Protein AF-A0A948N956-F1 (afdb_monomer_lite)

Foldseek 3Di:
DDDQFFEKEWDDWDDDPFKIKTKIFGPAWDFADDPPDPDGDTAGMKMWMFGQDPPQGTWIFIAGDDPVRDGPDPDTQFLTDGDDRDRCSSCVRSRYDYPDPDPPPPDDDDPPPDDDD

Radius of gyration: 16.61 Å; chains: 1; bounding box: 36×30×68 Å

Secondary structure (DSSP, 8-state):
-PPPPEEEEEEEEEEETTEEEEEEEEEEEEEE--TT-SSPEEEEEEEEEEEEETTTEEEEEEEEE-TTS-EEEEEEPTT-EES---HHHHHHHTTEEES-------PPPPP------

pLDDT: mean 84.5, std 17.57, range [38.34, 98.31]

Sequence (117 aa):
MGTLGRAVLFIQERHGPVSHQKRFRLMEPYDYKRWDEDPTQRVEYTIVSAATVPFSGPETYIFRANEKFEVEEWLEMPGSFQGELDHERALTEGGFVCINAKPVEQAPETPTEGEAT

Structure (mmCIF, N/CA/C/O backbone):
data_AF-A0A948N956-F1
#
_entry.id   AF-A0A948N956-F1
#
loop_
_atom_site.group_PDB
_atom_site.id
_atom_site.type_symbol
_atom_site.label_atom_id
_atom_site.label_alt_id
_atom_site.label_comp_id
_atom_site.label_asym_id
_atom_site.label_entity_id
_atom_site.label_seq_id
_atom_site.pdbx_PDB_ins_code
_atom_site.Cartn_x
_atom_site.Cartn_y
_atom_site.Cartn_z
_atom_site.occupancy
_atom_site.B_iso_or_equiv
_atom_site.auth_seq_id
_atom_site.auth_comp_id
_atom_site.auth_asym_id
_atom_site.auth_atom_id
_atom_site.pdbx_PDB_model_num
ATOM 1 N N . MET A 1 1 ? -18.339 -17.119 11.447 1.00 38.34 1 MET A N 1
ATOM 2 C CA . MET A 1 1 ? -18.617 -15.673 11.311 1.00 38.34 1 MET A CA 1
ATOM 3 C C . MET A 1 1 ? -17.500 -15.094 10.467 1.00 38.34 1 MET A C 1
ATOM 5 O O . MET A 1 1 ? -16.378 -15.061 10.945 1.00 38.34 1 MET A O 1
ATOM 9 N N . GLY A 1 2 ? -17.760 -14.793 9.194 1.00 46.03 2 GLY A N 1
ATOM 10 C CA . GLY A 1 2 ? -16.753 -14.181 8.327 1.00 46.03 2 GLY A CA 1
ATOM 11 C C . GLY A 1 2 ? -16.646 -12.702 8.664 1.00 46.03 2 GLY A C 1
ATOM 12 O O . GLY A 1 2 ? -17.646 -11.992 8.590 1.00 46.03 2 GLY A O 1
ATOM 13 N N . THR A 1 3 ? -15.472 -12.251 9.088 1.00 54.38 3 THR A N 1
ATOM 14 C CA . THR A 1 3 ? -15.180 -10.824 9.213 1.00 54.38 3 THR A CA 1
ATOM 15 C C . THR A 1 3 ? -15.224 -10.239 7.804 1.00 54.38 3 THR A C 1
ATOM 17 O O . THR A 1 3 ? -14.459 -10.665 6.942 1.00 54.38 3 THR A O 1
ATOM 20 N N . LEU A 1 4 ? -16.152 -9.319 7.535 1.00 65.19 4 LEU A N 1
ATOM 21 C CA . LEU A 1 4 ? -16.110 -8.526 6.307 1.00 65.19 4 LEU A CA 1
ATOM 22 C C . LEU A 1 4 ? -14.788 -7.742 6.312 1.00 65.19 4 LEU A C 1
ATOM 24 O O . LEU A 1 4 ? -14.443 -7.140 7.329 1.00 65.19 4 LEU A O 1
ATOM 28 N N . GLY A 1 5 ? -14.025 -7.807 5.219 1.00 74.62 5 GLY A N 1
ATOM 29 C CA . GLY A 1 5 ? -12.779 -7.048 5.092 1.00 74.62 5 GLY A CA 1
ATOM 30 C C . GLY A 1 5 ? -13.025 -5.538 5.196 1.00 74.62 5 GLY A C 1
ATOM 31 O O . GLY A 1 5 ? -14.130 -5.053 4.944 1.00 74.62 5 GLY A O 1
ATOM 32 N N . ARG A 1 6 ? -11.996 -4.781 5.583 1.00 90.50 6 ARG A N 1
ATOM 33 C CA . ARG A 1 6 ? -12.079 -3.324 5.764 1.00 90.50 6 ARG A CA 1
ATOM 34 C C . ARG A 1 6 ? -12.230 -2.631 4.414 1.00 90.50 6 ARG A C 1
ATOM 36 O O . ARG A 1 6 ? -11.419 -2.838 3.517 1.00 90.50 6 ARG A O 1
ATOM 43 N N . ALA A 1 7 ? -13.242 -1.785 4.262 1.00 93.00 7 ALA A N 1
ATOM 44 C CA . ALA A 1 7 ? -13.489 -1.107 2.994 1.00 93.00 7 ALA A CA 1
ATOM 45 C C . ALA A 1 7 ? -12.412 -0.050 2.681 1.00 93.00 7 ALA A C 1
ATOM 47 O O . ALA A 1 7 ? -12.047 0.758 3.541 1.00 93.00 7 ALA A O 1
ATOM 48 N N . VAL A 1 8 ? -11.953 -0.015 1.427 1.00 94.56 8 VAL A N 1
ATOM 49 C CA . VAL A 1 8 ? -11.008 0.987 0.912 1.00 94.56 8 VAL A CA 1
ATOM 50 C C . VAL A 1 8 ? -11.488 1.575 -0.409 1.00 94.56 8 VAL A C 1
ATOM 52 O O . VAL A 1 8 ? -11.974 0.864 -1.288 1.00 94.56 8 VAL A O 1
ATOM 55 N N . LEU A 1 9 ? -11.334 2.887 -0.559 1.00 94.25 9 LEU A N 1
ATOM 56 C CA . LEU A 1 9 ? -11.721 3.634 -1.750 1.00 94.25 9 LEU A CA 1
ATOM 57 C C . LEU A 1 9 ? -10.481 3.949 -2.586 1.00 94.25 9 LEU A C 1
ATOM 59 O O . LEU A 1 9 ? -9.591 4.654 -2.116 1.00 94.25 9 LEU A O 1
ATOM 63 N N . PHE A 1 10 ? -10.429 3.478 -3.828 1.00 94.81 10 PHE A N 1
ATOM 64 C CA . PHE A 1 10 ? -9.451 3.920 -4.817 1.00 94.81 10 PHE A CA 1
ATOM 65 C C . PHE A 1 10 ? -9.604 5.419 -5.078 1.00 94.81 10 PHE A C 1
ATOM 67 O O . PHE A 1 10 ? -10.710 5.901 -5.341 1.00 94.81 10 PHE A O 1
ATOM 74 N N . ILE A 1 11 ? -8.486 6.144 -5.019 1.00 95.00 11 ILE A N 1
ATOM 75 C CA . ILE A 1 11 ? -8.450 7.595 -5.212 1.00 95.00 11 ILE A CA 1
ATOM 76 C C . ILE A 1 11 ? -7.769 7.962 -6.526 1.00 95.00 11 ILE A C 1
ATOM 78 O O . ILE A 1 11 ? -8.306 8.759 -7.288 1.00 95.00 11 ILE A O 1
ATOM 82 N N . GLN A 1 12 ? -6.569 7.433 -6.766 1.00 94.00 12 GLN A N 1
ATOM 83 C CA . GLN A 1 12 ? -5.759 7.762 -7.940 1.00 94.00 12 GLN A CA 1
ATOM 84 C C . GLN A 1 12 ? -4.613 6.765 -8.124 1.00 94.00 12 GLN A C 1
ATOM 86 O O . GLN A 1 12 ? -4.263 6.039 -7.193 1.00 94.00 12 GLN A O 1
ATOM 91 N N . GLU A 1 13 ? -3.988 6.779 -9.300 1.00 96.06 13 GLU A N 1
ATOM 92 C CA . GLU A 1 13 ? -2.843 5.934 -9.638 1.00 96.06 13 GLU A CA 1
ATOM 93 C C . GLU A 1 13 ? -1.703 6.717 -10.299 1.00 96.06 13 GLU A C 1
ATOM 95 O O . GLU A 1 13 ? -1.890 7.835 -10.785 1.00 96.06 13 GLU A O 1
ATOM 100 N N . ARG A 1 14 ? -0.503 6.135 -10.272 1.00 95.69 14 ARG A N 1
ATOM 101 C CA . ARG A 1 14 ? 0.706 6.631 -10.935 1.00 95.69 14 ARG A CA 1
ATOM 102 C C . ARG A 1 14 ? 1.423 5.466 -11.602 1.00 95.69 14 ARG A C 1
ATOM 104 O O . ARG A 1 14 ? 1.599 4.413 -10.994 1.00 95.69 14 ARG A O 1
ATOM 111 N N . HIS A 1 15 ? 1.876 5.691 -12.828 1.00 94.69 15 HIS A N 1
ATOM 112 C CA . HIS A 1 15 ? 2.677 4.736 -13.582 1.00 94.69 15 HIS A CA 1
ATOM 113 C C . HIS A 1 15 ? 4.107 5.252 -13.685 1.00 94.69 15 HIS A C 1
ATOM 115 O O . HIS A 1 15 ? 4.339 6.408 -14.041 1.00 94.69 15 HIS A O 1
ATOM 121 N N . GLY A 1 16 ? 5.059 4.387 -13.365 1.00 90.94 16 GLY A N 1
ATOM 122 C CA . GLY A 1 16 ? 6.475 4.583 -13.625 1.00 90.94 16 GLY A CA 1
ATOM 123 C C . GLY A 1 16 ? 7.025 3.444 -14.487 1.00 90.94 16 GLY A C 1
ATOM 124 O O . GLY A 1 16 ? 6.347 2.438 -14.685 1.00 90.94 16 GLY A O 1
ATOM 125 N N . PRO A 1 17 ? 8.274 3.554 -14.965 1.00 90.31 17 PRO A N 1
ATOM 126 C CA . PRO A 1 17 ? 8.871 2.553 -15.855 1.00 90.31 17 PRO A CA 1
ATOM 127 C C . PRO A 1 17 ? 8.953 1.142 -15.259 1.00 90.31 17 PRO A C 1
ATOM 129 O O . PRO A 1 17 ? 8.952 0.160 -15.989 1.00 90.31 17 PRO A O 1
ATOM 132 N N . VAL A 1 18 ? 9.047 1.052 -13.931 1.00 91.56 18 VAL A N 1
ATOM 133 C CA . VAL A 1 18 ? 9.232 -0.205 -13.187 1.00 91.56 18 VAL A CA 1
ATOM 134 C C . VAL A 1 18 ? 8.188 -0.404 -12.087 1.00 91.56 18 VAL A C 1
ATOM 136 O O . VAL A 1 18 ? 8.317 -1.325 -11.286 1.00 91.56 18 VAL A O 1
ATOM 139 N N . SER A 1 19 ? 7.176 0.468 -11.999 1.00 94.75 19 SER A N 1
ATOM 140 C CA . SER A 1 19 ? 6.146 0.359 -10.960 1.00 94.75 19 SER A CA 1
ATOM 141 C C . SER A 1 19 ? 4.796 0.929 -11.380 1.00 94.75 19 SER A C 1
ATOM 143 O O . SER A 1 19 ? 4.713 1.895 -12.138 1.00 94.75 19 SER A O 1
ATOM 145 N N . HIS A 1 20 ? 3.736 0.362 -10.818 1.00 97.50 20 HIS A N 1
ATOM 146 C CA . HIS A 1 20 ? 2.380 0.889 -10.854 1.00 97.50 20 HIS A CA 1
ATOM 147 C C . HIS A 1 20 ? 1.889 1.058 -9.422 1.00 97.50 20 HIS A C 1
ATOM 149 O O . HIS A 1 20 ? 1.840 0.106 -8.642 1.00 97.50 20 HIS A O 1
ATOM 155 N N . GLN A 1 21 ? 1.537 2.286 -9.065 1.00 97.69 21 GLN A N 1
ATOM 156 C CA . GLN A 1 21 ? 1.129 2.642 -7.714 1.00 97.69 21 GLN A CA 1
ATOM 157 C C . GLN A 1 2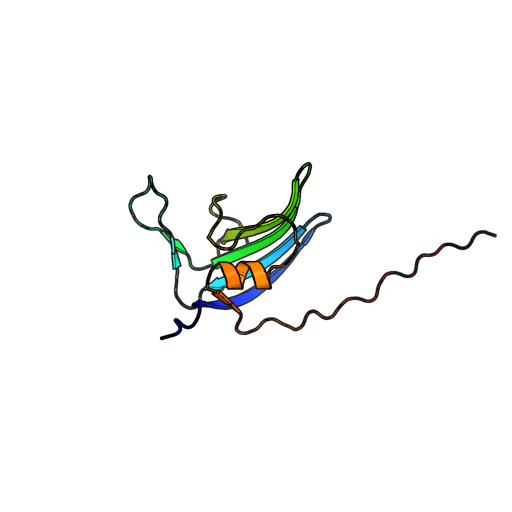1 ? -0.329 3.072 -7.717 1.00 97.69 21 GLN A C 1
ATOM 159 O O . GLN A 1 21 ? -0.727 3.900 -8.535 1.00 97.69 21 GLN A O 1
ATOM 164 N N . LYS A 1 22 ? -1.111 2.578 -6.760 1.00 97.44 22 LYS A N 1
ATOM 165 C CA . LYS A 1 22 ? -2.499 2.986 -6.528 1.00 97.44 22 LYS A CA 1
ATOM 166 C C . LYS A 1 22 ? -2.639 3.506 -5.105 1.00 97.44 22 LYS A C 1
ATOM 168 O O . LYS A 1 22 ? -2.220 2.839 -4.162 1.00 97.44 22 LYS A O 1
ATOM 173 N N . ARG A 1 23 ? -3.239 4.684 -4.938 1.00 96.75 23 ARG A N 1
ATOM 174 C CA . ARG A 1 23 ? -3.561 5.248 -3.625 1.00 96.75 23 ARG A CA 1
ATOM 175 C C . ARG A 1 23 ? -5.013 4.980 -3.270 1.00 96.75 23 ARG A C 1
ATOM 177 O O . ARG A 1 23 ? -5.915 5.294 -4.051 1.00 96.75 23 ARG A O 1
ATOM 184 N N . PHE A 1 24 ? -5.224 4.523 -2.045 1.00 96.25 24 PHE A N 1
ATOM 185 C CA . PHE A 1 24 ? -6.532 4.267 -1.469 1.00 96.25 24 PHE A CA 1
ATOM 186 C C . PHE A 1 24 ? -6.742 5.092 -0.200 1.00 96.25 24 PHE A C 1
ATOM 188 O O . PHE A 1 24 ? -5.791 5.397 0.520 1.00 96.25 24 PHE A O 1
ATOM 195 N N . ARG A 1 25 ? -7.999 5.437 0.080 1.00 95.38 25 ARG A N 1
ATOM 196 C CA . ARG A 1 25 ? -8.452 5.935 1.382 1.00 95.38 25 ARG A CA 1
ATOM 197 C C . ARG A 1 25 ? -9.099 4.786 2.146 1.00 95.38 25 ARG A C 1
ATOM 199 O O . ARG A 1 25 ? -9.965 4.103 1.600 1.00 95.38 25 ARG A O 1
ATOM 206 N N . LEU A 1 26 ? -8.710 4.592 3.398 1.00 93.81 26 LEU A N 1
ATOM 207 C CA . LEU A 1 26 ? -9.341 3.628 4.291 1.00 93.81 26 LEU A CA 1
ATOM 208 C C . LEU A 1 26 ? -10.653 4.228 4.814 1.00 93.81 26 LEU A C 1
ATOM 210 O O . LEU A 1 26 ? -10.669 5.350 5.324 1.00 93.81 26 LEU A O 1
ATOM 214 N N . MET A 1 27 ? -11.767 3.512 4.645 1.00 92.50 27 MET A N 1
ATOM 215 C CA . MET A 1 27 ? -13.084 3.995 5.090 1.00 92.50 27 MET A CA 1
ATOM 216 C C . MET A 1 27 ? -13.189 4.008 6.616 1.00 92.50 27 MET A C 1
ATOM 218 O O . MET A 1 27 ? -13.787 4.911 7.197 1.00 92.50 27 MET A O 1
ATOM 222 N N . GLU A 1 28 ? -12.557 3.026 7.248 1.00 88.69 28 GLU A N 1
ATOM 223 C CA . GLU A 1 28 ? -12.275 3.003 8.674 1.00 88.69 28 GLU A CA 1
ATOM 224 C C . GLU A 1 28 ? -10.763 3.131 8.839 1.00 88.69 28 GLU A C 1
ATOM 226 O O . GLU A 1 28 ? -10.033 2.310 8.270 1.00 88.69 28 GLU A O 1
ATOM 231 N N . PRO A 1 29 ? -10.266 4.142 9.571 1.00 82.44 29 PRO A N 1
ATOM 232 C CA . PRO A 1 29 ? -8.833 4.281 9.737 1.00 82.44 29 PRO A CA 1
ATOM 233 C C . PRO A 1 29 ? -8.237 3.053 10.421 1.00 82.44 29 PRO A C 1
ATOM 235 O O . PRO A 1 29 ? -8.820 2.504 11.358 1.00 82.44 29 PRO A O 1
ATOM 238 N N . TYR A 1 30 ? -7.081 2.627 9.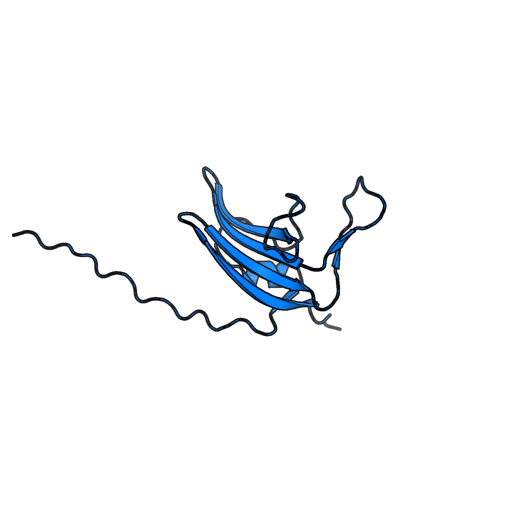934 1.00 84.00 30 TYR A N 1
ATOM 239 C CA . TYR A 1 30 ? -6.416 1.420 10.392 1.00 84.00 30 TYR A CA 1
ATOM 240 C C . TYR A 1 30 ? -5.388 1.765 11.461 1.00 84.00 30 TYR A C 1
ATOM 242 O O . TYR A 1 30 ? -4.472 2.551 11.231 1.00 84.00 30 TYR A O 1
ATOM 250 N N . ASP A 1 31 ? -5.563 1.172 12.633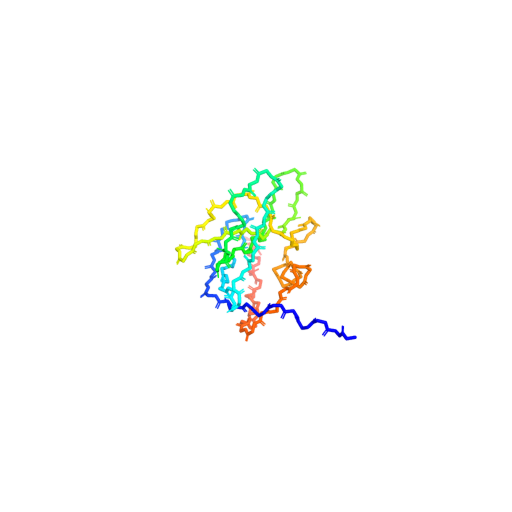 1.00 85.25 31 ASP A N 1
ATOM 251 C CA . ASP A 1 31 ? -4.639 1.296 13.749 1.00 85.25 31 ASP A CA 1
ATOM 252 C C . ASP A 1 31 ? -3.397 0.444 13.469 1.00 85.25 31 ASP A C 1
ATOM 254 O O . ASP A 1 31 ? -3.412 -0.783 13.602 1.00 85.25 31 ASP A O 1
ATOM 258 N N . TYR A 1 32 ? -2.322 1.105 13.046 1.00 80.38 32 TYR A N 1
ATOM 259 C CA . TYR A 1 32 ? -1.043 0.479 12.757 1.00 80.38 32 TYR A CA 1
ATOM 260 C C . TYR A 1 32 ? -0.081 0.694 13.918 1.00 80.38 32 TYR A C 1
ATOM 262 O O . TYR A 1 32 ? 0.207 1.824 14.314 1.00 80.38 32 TYR A O 1
ATOM 270 N N . LYS A 1 33 ? 0.414 -0.406 14.481 1.00 77.56 33 LYS A N 1
ATOM 271 C CA . LYS A 1 33 ? 1.360 -0.371 15.589 1.00 77.56 33 LYS A CA 1
ATOM 272 C C . LYS A 1 33 ? 2.660 -1.040 15.182 1.00 77.56 33 LYS A C 1
ATOM 274 O O . LYS A 1 33 ? 2.692 -2.247 14.942 1.00 77.56 33 LYS A O 1
ATOM 279 N N . ARG A 1 34 ? 3.734 -0.259 15.189 1.00 74.56 34 ARG A N 1
ATOM 280 C CA . ARG A 1 34 ? 5.093 -0.782 15.161 1.00 74.56 34 ARG A CA 1
ATOM 281 C C . ARG A 1 34 ? 5.469 -1.309 16.550 1.00 74.56 34 ARG A C 1
ATOM 283 O O . ARG A 1 34 ? 4.974 -0.822 17.564 1.00 74.56 34 ARG A O 1
ATOM 290 N N . TRP A 1 35 ? 6.299 -2.345 16.613 1.00 75.31 35 TRP A N 1
ATOM 291 C CA . TRP A 1 35 ? 6.601 -3.050 17.867 1.00 75.31 35 TRP A CA 1
ATOM 292 C C . TRP A 1 35 ? 7.371 -2.195 18.894 1.00 75.31 35 TRP A C 1
ATOM 294 O O . TRP A 1 35 ? 7.266 -2.454 20.091 1.00 75.31 35 TRP A O 1
ATOM 304 N N . ASP A 1 36 ? 8.112 -1.187 18.437 1.00 79.19 36 ASP A N 1
ATOM 305 C CA . ASP A 1 36 ? 8.921 -0.235 19.212 1.00 79.19 36 ASP A CA 1
ATOM 306 C C . ASP A 1 36 ? 8.254 1.137 19.404 1.00 79.19 36 ASP A C 1
ATOM 308 O O . ASP A 1 36 ? 8.840 1.996 20.064 1.00 79.19 36 ASP A O 1
ATOM 312 N N . GLU A 1 37 ? 7.041 1.353 18.884 1.00 72.69 37 GLU A N 1
ATOM 313 C CA . GLU A 1 37 ? 6.364 2.653 18.952 1.00 72.69 37 GLU A CA 1
ATOM 314 C C . GLU A 1 37 ? 5.083 2.635 19.802 1.00 72.69 37 GLU A C 1
ATOM 316 O O . GLU A 1 37 ? 4.219 1.756 19.701 1.00 72.69 37 GLU A O 1
ATOM 321 N N . ASP A 1 38 ? 4.966 3.667 20.637 1.00 70.44 38 ASP A N 1
ATOM 322 C CA . ASP A 1 38 ? 3.767 4.072 21.369 1.00 70.44 38 ASP A CA 1
ATOM 323 C C . ASP A 1 38 ? 3.604 5.591 21.147 1.00 70.44 38 ASP A C 1
ATOM 325 O O . ASP A 1 38 ? 4.559 6.333 21.411 1.00 70.44 38 ASP A O 1
ATOM 329 N N . PRO A 1 39 ? 2.460 6.084 20.631 1.00 75.88 39 PRO A N 1
ATOM 330 C CA . PRO A 1 39 ? 1.192 5.380 20.405 1.00 75.88 39 PRO A CA 1
ATOM 331 C C . PRO A 1 39 ? 1.041 4.706 19.037 1.00 75.88 39 PRO A C 1
ATOM 333 O O . PRO A 1 39 ? 1.745 5.006 18.077 1.00 75.88 39 PRO A O 1
ATOM 336 N N . THR A 1 40 ? 0.043 3.818 18.952 1.00 80.88 40 THR A N 1
ATOM 337 C CA . THR A 1 40 ? -0.490 3.286 17.690 1.00 80.88 40 THR A CA 1
ATOM 338 C C . THR A 1 40 ? -0.828 4.428 16.733 1.00 80.88 40 THR A C 1
ATOM 340 O O . THR A 1 40 ? -1.516 5.381 17.108 1.00 80.88 40 THR A O 1
ATOM 343 N N . GLN A 1 41 ? -0.364 4.323 15.492 1.00 82.31 41 GLN A N 1
ATOM 344 C CA . GLN A 1 41 ? -0.554 5.345 14.475 1.00 82.31 41 GLN A CA 1
ATOM 345 C C . GLN A 1 41 ? -1.815 5.060 13.660 1.00 82.31 41 GLN A C 1
ATOM 347 O O . GLN A 1 41 ? -2.057 3.937 13.217 1.00 82.31 41 GLN A O 1
ATOM 352 N N . ARG A 1 42 ? -2.628 6.096 13.451 1.00 88.62 42 ARG A N 1
ATOM 353 C CA . ARG A 1 42 ? -3.882 5.988 12.707 1.00 88.62 42 ARG A CA 1
ATOM 354 C C . ARG A 1 42 ? -3.623 6.211 11.221 1.00 88.62 42 ARG A C 1
ATOM 356 O O . ARG A 1 42 ? -3.231 7.301 10.816 1.00 88.62 42 ARG A O 1
ATOM 363 N N . VAL A 1 43 ? -3.856 5.185 10.412 1.00 91.38 43 VAL A N 1
ATOM 364 C CA . VAL A 1 43 ? -3.658 5.223 8.960 1.00 91.38 43 VAL A CA 1
ATOM 365 C C . VAL A 1 43 ? -4.971 5.566 8.271 1.00 91.38 43 VAL A C 1
ATOM 367 O O . VAL A 1 43 ? -5.967 4.870 8.449 1.00 91.38 43 VAL A O 1
ATOM 370 N N . GLU A 1 44 ? -4.976 6.621 7.459 1.00 95.44 44 GLU A N 1
ATOM 371 C CA . GLU A 1 44 ? -6.146 7.019 6.658 1.00 95.44 44 GLU A CA 1
ATOM 372 C C . GLU A 1 44 ? -5.968 6.750 5.164 1.00 95.44 44 GLU A C 1
ATOM 374 O O . GLU A 1 44 ? -6.950 6.521 4.455 1.00 95.44 44 GLU A O 1
ATOM 379 N N . TYR A 1 45 ? -4.725 6.751 4.681 1.00 95.94 45 TYR A N 1
ATOM 380 C CA . TYR A 1 45 ? -4.404 6.476 3.289 1.00 95.94 45 TYR A CA 1
ATOM 381 C C . TYR A 1 45 ? -3.319 5.416 3.188 1.00 95.94 45 TYR A C 1
ATOM 383 O O . TYR A 1 45 ? -2.420 5.319 4.023 1.00 95.94 45 TYR A O 1
ATOM 391 N N . THR A 1 46 ? -3.392 4.639 2.117 1.00 96.81 46 THR A N 1
ATOM 392 C CA . THR A 1 46 ? -2.367 3.663 1.768 1.00 96.81 46 THR A CA 1
ATOM 393 C C . THR A 1 46 ? -2.028 3.752 0.289 1.00 96.81 46 THR A C 1
ATOM 395 O O . THR A 1 46 ? -2.866 4.133 -0.534 1.00 96.81 46 THR A O 1
ATOM 398 N N . ILE A 1 47 ? -0.786 3.424 -0.045 1.00 97.81 47 ILE A N 1
ATOM 399 C CA . ILE A 1 47 ? -0.334 3.203 -1.412 1.00 97.81 47 ILE A CA 1
ATOM 400 C C . ILE A 1 47 ? -0.041 1.720 -1.559 1.00 97.81 47 ILE A C 1
ATOM 402 O O . ILE A 1 47 ? 0.757 1.174 -0.803 1.00 97.81 47 ILE A O 1
ATOM 406 N N . VAL A 1 48 ? -0.641 1.104 -2.571 1.00 97.94 48 VAL A N 1
ATOM 407 C CA . VAL A 1 48 ? -0.256 -0.225 -3.032 1.00 97.94 48 VAL A CA 1
ATOM 408 C C . VAL A 1 48 ? 0.644 -0.048 -4.249 1.00 97.94 48 VAL A C 1
ATOM 410 O O . VAL A 1 48 ? 0.236 0.574 -5.233 1.00 97.94 48 VAL A O 1
ATOM 413 N N . SER A 1 49 ? 1.874 -0.542 -4.173 1.00 97.88 49 SER A N 1
ATOM 414 C CA . SER A 1 49 ? 2.901 -0.403 -5.202 1.00 97.88 49 SER A CA 1
ATOM 415 C C . SER A 1 49 ? 3.278 -1.774 -5.742 1.00 97.88 49 SER A C 1
ATOM 417 O O . SER A 1 49 ? 3.991 -2.513 -5.072 1.00 97.88 49 SER A O 1
ATOM 419 N N . ALA A 1 50 ? 2.845 -2.080 -6.962 1.00 98.00 50 ALA A N 1
ATOM 420 C CA . ALA A 1 50 ? 3.318 -3.232 -7.715 1.00 98.00 50 ALA A CA 1
ATOM 421 C C . ALA A 1 50 ? 4.561 -2.808 -8.506 1.00 98.00 50 ALA A C 1
ATOM 423 O O . ALA A 1 50 ? 4.475 -1.923 -9.360 1.00 98.00 50 ALA A O 1
ATOM 424 N N . ALA A 1 51 ? 5.723 -3.379 -8.204 1.00 97.25 51 ALA A N 1
ATOM 425 C CA . ALA A 1 51 ? 6.998 -2.981 -8.787 1.00 97.25 51 ALA A CA 1
ATOM 426 C C . ALA A 1 51 ? 7.852 -4.187 -9.182 1.00 97.25 51 ALA A C 1
ATOM 428 O O . ALA A 1 51 ? 7.839 -5.221 -8.525 1.00 97.25 51 ALA A O 1
ATOM 429 N N . THR A 1 52 ? 8.635 -4.041 -10.251 1.00 96.88 52 THR A N 1
ATOM 430 C CA . THR A 1 52 ? 9.730 -4.976 -10.542 1.00 96.88 52 THR A CA 1
ATOM 431 C C . THR A 1 52 ? 10.998 -4.443 -9.892 1.00 96.88 52 THR A C 1
ATOM 433 O O . THR A 1 52 ? 11.562 -3.441 -10.337 1.00 96.88 52 THR A O 1
ATOM 436 N N . VAL A 1 53 ? 11.424 -5.097 -8.818 1.00 93.81 53 VAL A N 1
ATOM 437 C CA . VAL A 1 53 ? 12.547 -4.678 -7.982 1.00 93.81 53 VAL A CA 1
ATOM 438 C C . VAL A 1 53 ? 13.831 -5.372 -8.456 1.00 93.81 53 VAL A C 1
ATOM 440 O O . VAL A 1 53 ? 13.812 -6.562 -8.793 1.00 93.81 53 VAL A O 1
ATOM 443 N N . PRO A 1 54 ? 14.970 -4.659 -8.526 1.00 93.94 54 PRO A N 1
ATOM 444 C CA . PRO A 1 54 ? 16.242 -5.277 -8.880 1.00 93.94 54 PRO A CA 1
ATOM 445 C C . PRO A 1 54 ? 16.584 -6.454 -7.957 1.00 93.94 54 PRO A C 1
ATOM 447 O O . PRO A 1 54 ? 16.479 -6.339 -6.741 1.00 93.94 54 PRO A O 1
ATOM 450 N N . PHE A 1 55 ? 17.065 -7.556 -8.538 1.00 91.75 55 PHE A N 1
ATOM 451 C CA . PHE A 1 55 ? 17.530 -8.781 -7.858 1.00 91.75 55 PHE A CA 1
ATOM 452 C C . PHE A 1 55 ? 16.459 -9.675 -7.215 1.00 91.75 55 PHE A C 1
ATOM 454 O O . PHE A 1 55 ? 16.712 -10.871 -7.079 1.00 91.75 55 PHE A O 1
ATOM 461 N N . SER A 1 56 ? 15.285 -9.150 -6.872 1.00 92.69 56 SER A N 1
ATOM 462 C CA . SER A 1 56 ? 14.184 -9.909 -6.257 1.00 92.69 56 SER A CA 1
ATOM 463 C C . SER A 1 56 ? 12.990 -10.139 -7.189 1.00 92.69 56 SER A C 1
ATOM 465 O O . SER A 1 56 ? 12.241 -11.093 -6.989 1.00 92.69 56 SER A O 1
ATOM 467 N N . GLY A 1 57 ? 12.859 -9.350 -8.261 1.00 96.00 57 GLY A N 1
ATOM 468 C CA . GLY A 1 57 ? 11.825 -9.540 -9.276 1.00 96.00 57 GLY A CA 1
ATOM 469 C C . GLY A 1 57 ? 10.510 -8.825 -8.937 1.00 96.00 57 GLY A C 1
ATOM 470 O O . GLY A 1 57 ? 10.541 -7.734 -8.371 1.00 96.00 57 GLY A O 1
ATOM 471 N N . PRO A 1 58 ? 9.354 -9.364 -9.361 1.00 97.69 58 PRO A N 1
ATOM 472 C CA . PRO A 1 58 ? 8.053 -8.753 -9.104 1.00 97.69 58 PRO A CA 1
ATOM 473 C C . PRO A 1 58 ? 7.699 -8.752 -7.614 1.00 97.69 58 PRO A C 1
ATOM 475 O O . PRO A 1 58 ? 7.763 -9.794 -6.967 1.00 97.69 58 PRO A O 1
ATOM 478 N N . GLU A 1 59 ? 7.274 -7.611 -7.084 1.00 98.00 59 GLU A N 1
ATOM 479 C CA . GLU A 1 59 ? 6.815 -7.459 -5.702 1.00 98.00 59 GLU A CA 1
ATOM 480 C C . GLU A 1 59 ? 5.617 -6.508 -5.641 1.00 98.00 59 GLU A C 1
ATOM 482 O O . GLU A 1 59 ? 5.507 -5.569 -6.437 1.00 98.00 59 GLU A O 1
ATOM 487 N N . THR A 1 60 ? 4.719 -6.733 -4.682 1.00 98.31 60 THR A N 1
ATOM 488 C CA . THR A 1 60 ? 3.609 -5.825 -4.391 1.00 98.31 60 THR A CA 1
ATOM 489 C C . THR A 1 60 ? 3.636 -5.431 -2.924 1.00 98.31 60 THR A C 1
ATOM 491 O O . THR A 1 60 ? 3.498 -6.273 -2.042 1.00 98.31 60 THR A O 1
ATOM 494 N N . TYR A 1 61 ? 3.773 -4.134 -2.670 1.00 97.62 61 TYR A N 1
ATOM 495 C CA . TYR A 1 61 ? 3.870 -3.577 -1.325 1.00 97.62 61 TYR A CA 1
ATOM 496 C C . TYR A 1 61 ? 2.657 -2.743 -0.970 1.00 97.62 61 TYR A C 1
ATOM 498 O O . TYR A 1 61 ? 2.101 -2.055 -1.827 1.00 97.62 61 TYR A O 1
ATOM 506 N N . ILE A 1 62 ? 2.314 -2.721 0.310 1.00 97.38 62 ILE A N 1
ATOM 507 C CA . ILE A 1 62 ? 1.342 -1.804 0.890 1.00 97.38 62 ILE A CA 1
ATOM 508 C C . ILE A 1 62 ? 2.079 -0.913 1.878 1.00 97.38 62 ILE A C 1
ATOM 510 O O . ILE A 1 62 ? 2.649 -1.397 2.850 1.00 97.38 62 ILE A O 1
ATOM 514 N N . PHE A 1 63 ? 2.041 0.394 1.653 1.00 96.38 63 PHE A N 1
ATOM 515 C CA . PHE A 1 63 ? 2.641 1.373 2.552 1.00 96.38 63 PHE A CA 1
ATOM 516 C C . PHE A 1 63 ? 1.599 2.342 3.073 1.00 96.38 63 PHE A C 1
ATOM 518 O O . PHE A 1 63 ? 0.627 2.685 2.389 1.00 96.38 63 PHE A O 1
ATOM 525 N N . ARG A 1 64 ? 1.840 2.845 4.277 1.00 95.25 64 ARG A N 1
ATOM 526 C CA . ARG A 1 64 ? 1.115 3.994 4.795 1.00 95.25 64 ARG A CA 1
ATOM 527 C C . ARG A 1 64 ? 1.433 5.230 3.956 1.00 95.25 64 ARG A C 1
ATOM 529 O O . ARG A 1 64 ? 2.581 5.477 3.583 1.00 95.25 64 ARG A O 1
ATOM 536 N N . ALA A 1 65 ? 0.408 6.026 3.689 1.00 95.94 65 ALA A N 1
ATOM 537 C CA . ALA A 1 65 ? 0.523 7.202 2.851 1.00 95.94 65 ALA A CA 1
ATOM 538 C C . ALA A 1 65 ? -0.281 8.381 3.390 1.00 95.94 65 ALA A C 1
ATOM 540 O O . ALA A 1 65 ? -1.128 8.234 4.269 1.00 95.94 65 ALA A O 1
ATOM 541 N N . ASN A 1 66 ? -0.044 9.545 2.793 1.00 95.44 66 ASN A N 1
ATOM 542 C CA . ASN A 1 66 ? -0.807 10.758 3.047 1.00 95.44 66 ASN A CA 1
ATOM 543 C C . ASN A 1 66 ? -1.775 11.099 1.895 1.00 95.44 66 ASN A C 1
ATOM 545 O O . ASN A 1 66 ? -1.770 10.513 0.801 1.00 95.44 66 ASN A O 1
ATOM 549 N N . GLU A 1 67 ? -2.580 12.141 2.111 1.00 95.50 67 GLU A N 1
ATOM 550 C CA . GLU A 1 67 ? -3.516 12.698 1.125 1.00 95.50 67 GLU A CA 1
ATOM 551 C C . GLU A 1 67 ? -2.848 13.321 -0.117 1.00 95.50 67 GLU A C 1
ATOM 553 O O . GLU A 1 67 ? -3.543 13.726 -1.053 1.00 95.50 67 GLU A O 1
ATOM 558 N N . LYS A 1 68 ? -1.511 13.362 -0.185 1.00 96.25 68 LYS A N 1
ATOM 559 C CA . LYS A 1 68 ? -0.722 13.866 -1.325 1.00 96.25 68 LYS A CA 1
ATOM 560 C C . LYS A 1 68 ? -0.094 12.761 -2.181 1.00 96.25 68 LYS A C 1
ATOM 562 O O . LYS A 1 68 ? 0.516 13.068 -3.202 1.00 96.25 68 LYS A O 1
ATOM 567 N N . PHE A 1 69 ? -0.344 11.484 -1.851 1.00 95.81 69 PHE A N 1
ATOM 568 C CA . PHE A 1 69 ? 0.212 10.322 -2.570 1.00 95.81 69 PHE A CA 1
ATOM 569 C C . PHE A 1 69 ? 1.723 10.247 -2.380 1.00 95.81 69 PHE A C 1
ATOM 571 O O . PHE A 1 69 ? 2.487 10.057 -3.326 1.00 95.81 69 PHE A O 1
ATOM 578 N N . GLU A 1 70 ? 2.128 10.421 -1.131 1.00 96.50 70 GLU A N 1
ATOM 579 C CA . GLU A 1 70 ? 3.488 10.228 -0.662 1.00 96.50 70 GLU A CA 1
ATOM 580 C C . GLU A 1 70 ? 3.450 9.152 0.420 1.00 96.50 70 GLU A C 1
ATOM 582 O O . GLU A 1 70 ? 2.509 9.099 1.219 1.00 96.50 70 GLU A O 1
ATOM 587 N N . VAL A 1 71 ? 4.456 8.282 0.410 1.00 95.44 71 VAL A N 1
ATOM 588 C CA . VAL A 1 71 ? 4.676 7.304 1.475 1.00 95.44 71 VAL A CA 1
ATOM 589 C C . VAL A 1 71 ? 5.119 8.070 2.719 1.00 95.44 71 VAL A C 1
ATOM 591 O O . VAL A 1 71 ? 6.096 8.815 2.663 1.00 95.44 71 VAL A O 1
ATOM 594 N N . GLU A 1 72 ? 4.395 7.913 3.826 1.00 92.88 72 GLU A N 1
ATOM 595 C CA . GLU A 1 72 ? 4.777 8.534 5.104 1.00 92.88 72 GLU A CA 1
ATOM 596 C C . GLU A 1 72 ? 5.818 7.693 5.842 1.00 92.88 72 GLU A C 1
ATOM 598 O O . GLU A 1 72 ? 6.674 8.227 6.542 1.00 92.88 72 GLU A O 1
ATOM 603 N N . GLU A 1 73 ? 5.746 6.375 5.666 1.00 88.00 73 GLU A N 1
ATOM 604 C CA . GLU A 1 73 ? 6.610 5.412 6.328 1.00 88.00 73 GLU A CA 1
ATOM 605 C C . GLU A 1 73 ? 6.873 4.225 5.399 1.00 88.00 73 GLU A C 1
ATOM 607 O O . GLU A 1 73 ? 5.947 3.622 4.858 1.00 88.00 73 GLU A O 1
ATOM 612 N N . TRP A 1 74 ? 8.149 3.874 5.235 1.00 90.06 74 TRP A N 1
ATOM 613 C CA . TRP A 1 74 ? 8.603 2.762 4.391 1.00 90.06 74 TRP A CA 1
ATOM 614 C C . TRP A 1 74 ? 8.554 1.406 5.105 1.00 90.06 74 TRP A C 1
ATOM 616 O O . TRP A 1 74 ? 9.321 0.502 4.785 1.00 90.06 74 TRP A O 1
ATOM 626 N N . LEU A 1 75 ? 7.672 1.272 6.095 1.00 89.62 75 LEU A N 1
ATOM 627 C CA . LEU A 1 75 ? 7.396 0.010 6.757 1.00 89.62 75 LEU A CA 1
ATOM 628 C C . LEU A 1 75 ? 6.139 -0.600 6.141 1.00 89.62 75 LEU A C 1
ATOM 630 O O . LEU A 1 75 ? 5.075 0.022 6.107 1.00 89.62 75 LEU A O 1
ATOM 634 N N . GLU A 1 76 ? 6.287 -1.812 5.621 1.00 91.62 76 GLU A N 1
ATOM 635 C CA . GLU A 1 76 ? 5.214 -2.510 4.927 1.00 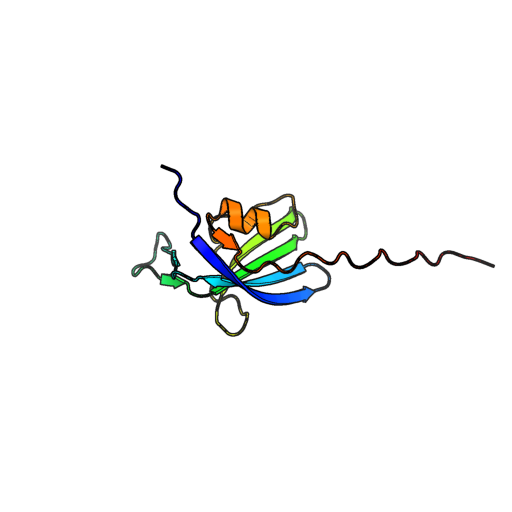91.62 76 GLU A CA 1
ATOM 636 C C . GLU A 1 76 ? 4.039 -2.811 5.866 1.00 91.62 76 GLU A C 1
ATOM 638 O O . GLU A 1 76 ? 4.185 -3.223 7.024 1.00 91.62 76 GLU A O 1
ATOM 643 N N . MET A 1 77 ? 2.839 -2.613 5.336 1.00 92.38 77 MET A N 1
ATOM 644 C CA . MET A 1 77 ? 1.593 -3.044 5.946 1.00 92.38 77 MET A CA 1
ATOM 645 C C . MET A 1 77 ? 1.297 -4.504 5.553 1.00 92.38 77 MET A C 1
ATOM 647 O O . MET A 1 77 ? 1.792 -4.985 4.523 1.00 92.38 77 MET A O 1
ATOM 651 N N . PRO A 1 78 ? 0.471 -5.223 6.342 1.00 93.38 78 PRO A N 1
ATOM 652 C CA . PRO A 1 78 ? 0.048 -6.582 6.008 1.00 93.38 78 PRO A CA 1
ATOM 653 C C . PRO A 1 78 ? -0.577 -6.678 4.614 1.00 93.38 78 PRO A C 1
ATOM 655 O O . PRO A 1 78 ? -1.329 -5.790 4.218 1.00 93.38 78 PRO A O 1
ATOM 658 N N . GLY A 1 79 ? -0.295 -7.776 3.910 1.00 95.56 79 GLY A N 1
ATOM 659 C CA . GLY A 1 79 ? -0.736 -8.017 2.531 1.00 95.56 79 GLY A CA 1
ATOM 660 C C . GLY A 1 79 ? 0.338 -7.754 1.474 1.00 95.56 79 GLY A C 1
ATOM 661 O O . GLY A 1 79 ? 0.137 -8.095 0.317 1.00 95.56 79 GLY A O 1
ATOM 662 N N . SER A 1 80 ? 1.481 -7.180 1.856 1.00 96.81 80 SER A N 1
ATOM 663 C CA . SER A 1 80 ? 2.651 -7.091 0.973 1.00 96.81 80 SER A CA 1
ATOM 664 C C . SER A 1 80 ? 3.221 -8.487 0.687 1.00 96.81 80 SER A C 1
ATOM 666 O O . SER A 1 80 ? 3.284 -9.323 1.592 1.00 96.81 80 SER A O 1
ATOM 668 N N . PHE A 1 81 ? 3.632 -8.752 -0.555 1.00 97.56 81 PHE A N 1
ATOM 669 C CA . PHE A 1 81 ? 4.168 -10.052 -0.965 1.00 97.56 81 PHE A CA 1
ATOM 670 C C . PHE A 1 81 ? 5.139 -9.950 -2.153 1.00 97.56 81 PHE A C 1
ATOM 672 O O . PHE A 1 81 ? 5.141 -8.985 -2.920 1.00 97.56 81 PHE A O 1
ATOM 679 N N . GLN A 1 82 ? 5.939 -11.004 -2.334 1.00 97.19 82 GLN A N 1
ATOM 680 C CA . GLN A 1 82 ? 6.843 -11.179 -3.474 1.00 97.19 82 GLN A CA 1
ATOM 681 C C . GLN A 1 82 ? 6.274 -12.175 -4.490 1.00 97.19 82 GLN A C 1
ATOM 683 O O . GLN A 1 82 ? 5.573 -13.118 -4.121 1.00 97.19 82 GLN A O 1
ATOM 688 N N . GLY A 1 83 ? 6.625 -11.998 -5.762 1.00 96.69 83 GLY A N 1
ATOM 689 C CA . GLY A 1 83 ? 6.366 -12.939 -6.852 1.00 96.69 83 GLY A CA 1
ATOM 690 C C . GLY A 1 83 ? 5.385 -12.453 -7.919 1.00 96.69 83 GLY A C 1
ATOM 691 O O . GLY A 1 83 ? 5.427 -12.976 -9.030 1.00 96.69 83 GLY A O 1
ATOM 692 N N . GLU A 1 84 ? 4.539 -11.453 -7.641 1.00 96.44 84 GLU A N 1
ATOM 693 C CA . GLU A 1 84 ? 3.532 -10.958 -8.598 1.00 96.44 84 GLU A CA 1
ATOM 694 C C . GLU A 1 84 ? 3.289 -9.441 -8.468 1.00 96.44 84 GLU A C 1
ATOM 696 O O . GLU A 1 84 ? 3.655 -8.812 -7.472 1.00 96.44 84 GLU A O 1
ATOM 701 N N . LEU A 1 85 ? 2.659 -8.861 -9.496 1.00 97.44 85 LEU A N 1
ATOM 702 C CA . LEU A 1 85 ? 2.282 -7.446 -9.601 1.00 97.44 85 LEU A CA 1
ATOM 703 C C . LEU A 1 85 ? 0.756 -7.295 -9.463 1.00 97.44 85 LEU A C 1
ATOM 705 O O . LEU A 1 85 ? 0.077 -6.987 -10.442 1.00 97.44 85 LEU A O 1
ATOM 709 N N . ASP A 1 86 ? 0.210 -7.555 -8.273 1.00 96.75 86 ASP A N 1
ATOM 710 C CA . ASP A 1 86 ? -1.242 -7.644 -8.057 1.00 96.75 86 ASP A CA 1
ATOM 711 C C . ASP A 1 86 ? -1.707 -6.825 -6.842 1.00 96.75 86 ASP A C 1
ATOM 713 O O . ASP A 1 86 ? -1.637 -7.256 -5.686 1.00 96.75 86 ASP A O 1
ATOM 717 N N . HIS A 1 87 ? -2.229 -5.623 -7.120 1.00 96.56 87 HIS A N 1
ATOM 718 C CA . HIS A 1 87 ? -2.760 -4.727 -6.091 1.00 96.56 87 HIS A CA 1
ATOM 719 C C . HIS A 1 87 ? -3.972 -5.303 -5.356 1.00 96.56 87 HIS A C 1
ATOM 721 O O . HIS A 1 87 ? -4.142 -5.033 -4.167 1.00 96.56 87 HIS A O 1
ATOM 727 N N . GLU A 1 88 ? -4.850 -6.027 -6.054 1.00 94.69 88 GLU A N 1
ATOM 728 C CA . GLU A 1 88 ? -6.108 -6.520 -5.481 1.00 94.69 88 GLU A CA 1
ATOM 729 C C . GLU A 1 88 ? -5.852 -7.684 -4.536 1.00 94.69 88 GLU A C 1
ATOM 731 O O . GLU A 1 88 ? -6.417 -7.727 -3.436 1.00 94.69 88 GLU A O 1
ATOM 736 N N . ARG A 1 89 ? -4.942 -8.580 -4.924 1.00 95.38 89 ARG A N 1
ATOM 737 C CA . ARG A 1 89 ? -4.449 -9.638 -4.050 1.00 95.38 89 ARG A CA 1
ATOM 738 C C . ARG A 1 89 ? -3.816 -9.056 -2.795 1.00 95.38 89 ARG A C 1
ATOM 740 O O . ARG A 1 89 ? -4.187 -9.479 -1.703 1.00 95.38 89 ARG A O 1
ATOM 747 N N . ALA A 1 90 ? -2.945 -8.054 -2.931 1.00 97.06 90 ALA A N 1
ATOM 748 C CA . ALA A 1 90 ? -2.293 -7.439 -1.777 1.00 97.06 90 ALA A CA 1
ATOM 749 C C . ALA A 1 90 ? -3.328 -6.858 -0.803 1.00 97.06 90 ALA A C 1
ATOM 751 O O . ALA A 1 90 ? -3.295 -7.142 0.395 1.00 97.06 90 ALA A O 1
ATOM 752 N N . LEU A 1 91 ? -4.307 -6.100 -1.315 1.00 95.31 91 LEU A N 1
ATOM 753 C CA . LEU A 1 91 ? -5.407 -5.579 -0.499 1.00 95.31 91 LEU A CA 1
ATOM 754 C C . LEU A 1 91 ? -6.184 -6.705 0.191 1.00 95.31 91 LEU A C 1
ATOM 756 O O . LEU A 1 91 ? -6.438 -6.618 1.391 1.00 95.31 91 LEU A O 1
ATOM 760 N N . THR A 1 92 ? -6.524 -7.764 -0.543 1.00 94.19 92 THR A N 1
ATOM 761 C CA . THR A 1 92 ? -7.288 -8.903 -0.018 1.00 94.19 92 THR A CA 1
ATOM 762 C C . THR A 1 92 ? -6.532 -9.620 1.101 1.00 94.19 92 THR A C 1
ATOM 764 O O . THR A 1 92 ? -7.100 -9.861 2.168 1.00 94.19 92 THR A O 1
ATOM 767 N N . GLU A 1 93 ? -5.244 -9.908 0.906 1.00 94.75 93 GLU A N 1
ATOM 768 C CA . GLU A 1 93 ? -4.376 -10.530 1.915 1.00 94.75 93 GLU A CA 1
ATOM 769 C C . GLU A 1 93 ? -4.138 -9.605 3.123 1.00 94.75 93 GLU A C 1
ATOM 771 O O . GLU A 1 93 ? -4.043 -10.075 4.257 1.00 94.75 93 GLU A O 1
ATOM 776 N N . GLY A 1 94 ? -4.139 -8.285 2.908 1.00 93.19 94 GLY A N 1
ATOM 777 C CA . GLY A 1 94 ? -4.126 -7.268 3.964 1.00 93.19 94 GLY A CA 1
ATOM 778 C C . GLY A 1 94 ? -5.454 -7.121 4.721 1.00 93.19 94 GLY A C 1
ATOM 779 O O . GLY A 1 94 ? -5.537 -6.372 5.699 1.00 93.19 94 GLY A O 1
ATOM 780 N N . GLY A 1 95 ? -6.502 -7.840 4.306 1.00 93.38 95 GLY A N 1
ATOM 781 C CA . GLY A 1 95 ? -7.831 -7.787 4.912 1.00 93.38 95 GLY A CA 1
ATOM 782 C C . GLY A 1 95 ? -8.656 -6.570 4.491 1.00 93.38 95 GLY A C 1
ATOM 783 O O . GLY A 1 95 ? -9.552 -6.154 5.232 1.00 93.38 95 GLY A O 1
ATOM 784 N N . PHE A 1 96 ? -8.360 -5.994 3.327 1.00 92.88 96 PHE A N 1
ATOM 785 C CA . PHE A 1 96 ? -9.062 -4.865 2.728 1.00 92.88 96 PHE A CA 1
ATOM 786 C C . PHE A 1 96 ? -9.953 -5.301 1.559 1.00 92.88 96 PHE A C 1
ATOM 788 O O . PHE A 1 96 ? -9.677 -6.274 0.864 1.00 92.88 96 PHE A O 1
ATOM 795 N N . VAL A 1 97 ? -11.026 -4.549 1.318 1.00 92.69 97 VAL A N 1
ATOM 796 C CA . VAL A 1 97 ? -11.959 -4.744 0.200 1.00 92.69 97 VAL A CA 1
ATOM 797 C C . VAL A 1 97 ? -12.085 -3.427 -0.555 1.00 92.69 97 VAL A C 1
ATOM 799 O O . VAL A 1 97 ? -12.511 -2.422 0.018 1.00 92.69 97 VAL A O 1
ATOM 802 N N . CYS A 1 98 ? -11.727 -3.412 -1.839 1.00 90.69 98 CYS A N 1
ATOM 803 C CA . CYS A 1 98 ? -11.856 -2.211 -2.660 1.00 90.69 98 CYS A CA 1
ATOM 804 C C . CYS A 1 98 ? -13.306 -2.020 -3.132 1.00 90.69 98 CYS A C 1
ATOM 806 O O . CYS A 1 98 ? -13.865 -2.889 -3.794 1.00 90.69 98 CYS A O 1
ATOM 808 N N . ILE A 1 99 ? -13.921 -0.879 -2.808 1.00 86.31 99 ILE A N 1
ATOM 809 C CA . ILE A 1 99 ? -15.352 -0.616 -3.074 1.00 86.31 99 ILE A CA 1
ATOM 810 C C . ILE A 1 99 ? -15.631 0.096 -4.411 1.00 86.31 99 ILE A C 1
ATOM 812 O O . ILE A 1 99 ? -16.786 0.320 -4.761 1.00 86.31 99 ILE A O 1
ATOM 816 N N . ASN A 1 100 ? -14.595 0.474 -5.160 1.00 78.06 100 ASN A N 1
ATOM 817 C CA . ASN A 1 100 ? -14.713 1.210 -6.425 1.00 78.06 100 ASN A CA 1
ATOM 818 C C . ASN A 1 100 ? -13.545 0.933 -7.385 1.00 78.06 100 ASN A C 1
ATOM 820 O O . ASN A 1 100 ? -13.126 1.842 -8.108 1.00 78.06 100 ASN A O 1
ATOM 824 N N . ALA A 1 101 ? -12.997 -0.285 -7.382 1.00 61.16 101 ALA A N 1
ATOM 825 C CA . ALA A 1 101 ? -12.008 -0.675 -8.379 1.00 61.16 101 ALA A CA 1
ATOM 826 C C . ALA A 1 101 ? -12.615 -0.415 -9.766 1.00 61.16 101 ALA A C 1
ATOM 828 O O . ALA A 1 101 ? -13.580 -1.069 -10.165 1.00 61.16 101 ALA A O 1
ATOM 829 N N . LYS A 1 102 ? -12.122 0.604 -10.482 1.00 56.12 102 LYS A N 1
ATOM 830 C CA . LYS A 1 102 ? -12.434 0.703 -11.906 1.00 56.12 102 LYS A CA 1
ATOM 831 C C . LYS A 1 102 ? -11.956 -0.610 -12.535 1.00 56.12 102 LYS A C 1
ATOM 833 O O . LYS A 1 102 ? -10.854 -1.041 -12.185 1.00 56.12 102 LYS A O 1
ATOM 838 N N . PRO A 1 103 ? -12.742 -1.243 -13.421 1.00 45.03 103 PRO A N 1
ATOM 839 C CA . PRO A 1 103 ? -12.264 -2.406 -14.150 1.00 45.03 103 PRO A CA 1
ATOM 840 C C . PRO A 1 103 ? -10.949 -2.040 -14.837 1.00 45.03 103 PRO A C 1
ATOM 842 O O . PRO A 1 103 ? -10.834 -0.943 -15.389 1.00 45.03 103 PRO A O 1
ATOM 845 N N . VAL A 1 104 ? -9.965 -2.935 -14.773 1.00 46.56 104 VAL A N 1
ATOM 846 C CA . VAL A 1 104 ? -8.729 -2.822 -15.547 1.00 46.56 104 VAL A CA 1
ATOM 847 C C . VAL A 1 104 ? -9.127 -2.832 -17.022 1.00 46.56 104 VAL A C 1
ATOM 849 O O . VAL A 1 104 ? -9.389 -3.886 -17.593 1.00 46.56 104 VAL A O 1
ATOM 852 N N . GLU A 1 105 ? -9.233 -1.661 -17.643 1.00 45.88 105 GLU A N 1
ATOM 853 C CA . GLU A 1 105 ? -9.286 -1.576 -19.095 1.00 45.88 105 GLU A CA 1
ATOM 854 C C . GLU A 1 105 ? -7.874 -1.925 -19.576 1.00 45.88 105 GLU A C 1
ATOM 856 O O . GLU A 1 105 ? -6.949 -1.118 -19.481 1.00 45.88 105 GLU A O 1
ATOM 861 N N . GLN A 1 106 ? -7.674 -3.190 -19.959 1.00 41.00 106 GLN A N 1
ATOM 862 C CA . GLN A 1 106 ? -6.428 -3.656 -20.556 1.00 41.00 106 GLN A CA 1
ATOM 863 C C . GLN A 1 106 ? -6.148 -2.789 -21.786 1.00 41.00 106 GLN A C 1
ATOM 865 O O . GLN A 1 106 ? -6.885 -2.842 -22.771 1.00 41.00 106 GLN A O 1
ATOM 870 N N . ALA A 1 107 ? -5.099 -1.969 -21.726 1.00 42.19 107 ALA A N 1
ATOM 871 C CA . ALA A 1 107 ? -4.612 -1.284 -22.911 1.00 42.19 107 ALA A CA 1
ATOM 872 C C . ALA A 1 107 ? -4.159 -2.348 -23.930 1.00 42.19 107 ALA A C 1
ATOM 874 O O . ALA A 1 107 ? -3.473 -3.296 -23.533 1.00 42.19 107 ALA A O 1
ATOM 875 N N . PRO A 1 108 ? -4.543 -2.235 -25.214 1.00 43.03 108 PRO A N 1
ATOM 876 C CA . PRO A 1 108 ? -4.126 -3.184 -26.234 1.00 43.03 108 PRO A CA 1
ATOM 877 C C . PRO A 1 108 ? -2.600 -3.200 -26.344 1.00 43.03 108 PRO A C 1
ATOM 879 O O . PRO A 1 108 ? -1.949 -2.154 -26.337 1.00 43.03 108 PRO A O 1
ATOM 882 N N . GLU A 1 109 ? -2.053 -4.410 -26.430 1.00 48.50 109 GLU A N 1
ATOM 883 C CA . GLU A 1 109 ? -0.637 -4.677 -26.646 1.00 48.50 109 GLU A CA 1
ATOM 884 C C . GLU A 1 109 ? -0.129 -3.875 -27.8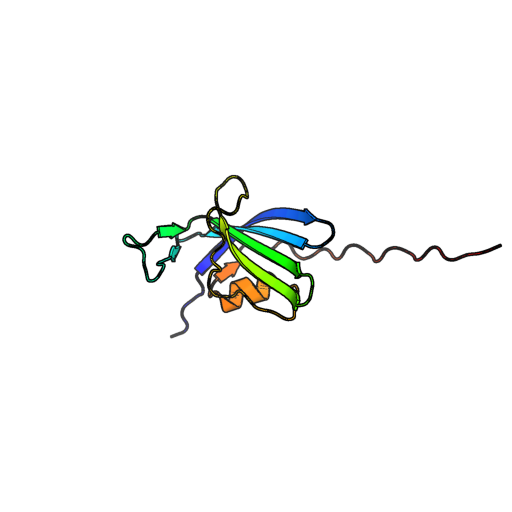52 1.00 48.50 109 GLU A C 1
ATOM 886 O O . GLU A 1 109 ? -0.754 -3.845 -28.916 1.00 48.50 109 GLU A O 1
ATOM 891 N N . THR A 1 110 ? 0.996 -3.186 -27.674 1.00 53.97 110 THR A N 1
ATOM 892 C CA . THR A 1 110 ? 1.680 -2.436 -28.730 1.00 53.97 110 THR A CA 1
ATOM 893 C C . THR A 1 110 ? 1.917 -3.351 -29.939 1.00 53.97 110 THR A C 1
ATOM 895 O O . THR A 1 110 ? 2.470 -4.440 -29.750 1.00 53.97 110 THR A O 1
ATOM 898 N N . PRO A 1 111 ? 1.588 -2.950 -31.183 1.00 51.75 111 PRO A N 1
ATOM 899 C CA . PRO A 1 111 ? 2.064 -3.693 -32.334 1.00 51.75 111 PRO A CA 1
ATOM 900 C C . PRO A 1 111 ? 3.591 -3.631 -32.347 1.00 51.75 111 PRO A C 1
ATOM 902 O O . PRO A 1 111 ? 4.196 -2.561 -32.261 1.00 51.75 111 PRO A O 1
ATOM 905 N N . THR A 1 112 ? 4.206 -4.805 -32.431 1.00 52.84 112 THR A N 1
ATOM 906 C CA . THR A 1 112 ? 5.629 -4.944 -32.723 1.00 52.84 112 THR A CA 1
ATOM 907 C C . THR A 1 112 ? 5.831 -4.484 -34.163 1.00 52.84 112 THR A C 1
ATOM 909 O O . THR A 1 112 ? 5.542 -5.237 -35.088 1.00 52.84 112 THR A O 1
ATOM 912 N N . GLU A 1 113 ? 6.303 -3.256 -34.377 1.00 47.56 113 GLU A N 1
ATOM 913 C CA . GLU A 1 113 ? 6.869 -2.879 -35.675 1.00 47.56 113 GLU A CA 1
ATOM 914 C C . GLU A 1 113 ? 8.236 -3.551 -35.815 1.00 47.56 113 GLU A C 1
ATOM 916 O O . GLU A 1 113 ? 9.291 -3.006 -35.497 1.00 47.56 113 GLU A O 1
ATOM 921 N N . GLY A 1 114 ? 8.192 -4.798 -36.269 1.00 53.44 114 GLY A N 1
ATOM 922 C CA . GLY A 1 114 ? 9.199 -5.309 -37.170 1.00 53.44 114 GLY A CA 1
ATOM 923 C C . GLY A 1 114 ? 8.614 -5.243 -38.569 1.00 53.44 114 GLY A C 1
ATOM 924 O O . GLY A 1 114 ? 7.657 -5.949 -38.845 1.00 53.44 114 GLY A O 1
ATOM 925 N N . GLU A 1 115 ? 9.206 -4.445 -39.449 1.00 49.56 115 GLU A N 1
ATOM 926 C CA . GLU A 1 115 ? 9.388 -4.873 -40.830 1.00 49.56 115 GLU A CA 1
ATOM 927 C C . GLU A 1 115 ? 10.572 -4.129 -41.441 1.00 49.56 115 GLU A C 1
ATOM 929 O O . GLU A 1 115 ? 10.598 -2.910 -41.596 1.00 49.56 115 GLU A O 1
ATOM 934 N N . ALA A 1 116 ? 11.598 -4.922 -41.726 1.00 47.97 116 ALA A N 1
ATOM 935 C CA . ALA A 1 116 ? 12.662 -4.578 -42.634 1.00 47.97 116 ALA A CA 1
ATOM 936 C C . ALA A 1 116 ? 12.103 -4.570 -44.061 1.00 47.97 116 ALA A C 1
ATOM 938 O O . ALA A 1 116 ? 11.469 -5.541 -44.473 1.00 47.97 116 ALA A O 1
ATOM 939 N N . THR A 1 117 ? 12.402 -3.531 -44.834 1.00 53.41 117 THR A N 1
ATOM 940 C CA . THR A 1 117 ? 12.908 -3.652 -46.213 1.00 53.41 117 THR A CA 1
ATOM 941 C C . THR A 1 117 ? 13.511 -2.335 -46.674 1.00 53.41 117 THR A C 1
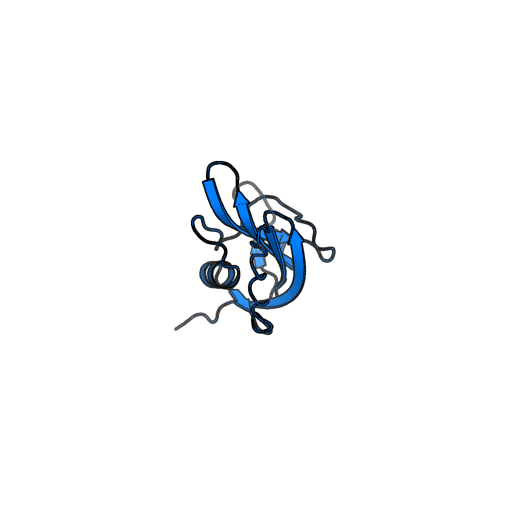ATOM 943 O O . THR A 1 117 ? 12.937 -1.271 -46.359 1.00 53.41 117 THR A O 1
#